Protein AF-A0A957JKS4-F1 (afdb_monomer)

Foldseek 3Di:
DPPVVVVVVCVVVVVVVVVVVCVVPDPPPDDPLVVLLVVLQCQLPVVLVVCVVCQVVVCVVVVHRDDDDVVNVCRNVVSNVRSVVSVVVVVVVVVVVVVVVD

Solvent-accessible surface area (backbone atoms only — not comparable to full-atom values): 5811 Å² total; per-residue (Å²): 131,64,72,66,61,58,52,48,52,51,50,52,54,49,50,52,52,48,53,56,50,53,62,72,72,48,62,86,88,54,85,63,54,66,58,51,31,52,51,19,51,47,62,22,47,52,58,48,50,51,48,64,65,47,45,60,59,52,22,64,74,71,74,45,89,75,74,91,54,69,66,57,56,52,46,31,49,52,23,50,49,51,25,50,50,50,53,50,53,55,52,54,57,54,53,56,58,57,65,76,72,111

Nearest PDB structures (foldseek):
  6ww7-assembly1_E  TM=6.603E-01  e=8.166E+00  Homo sapiens

Structure (mmCIF, N/CA/C/O backbone):
data_AF-A0A957JKS4-F1
#
_entry.id   AF-A0A957JKS4-F1
#
loop_
_atom_site.group_PDB
_atom_site.id
_atom_site.type_symbol
_atom_site.label_atom_id
_atom_site.label_alt_id
_atom_site.label_comp_id
_atom_site.label_asym_id
_atom_site.label_entity_id
_atom_site.label_seq_id
_atom_site.pdbx_PDB_ins_code
_atom_site.Cartn_x
_atom_site.Cartn_y
_atom_site.Cartn_z
_atom_site.occupancy
_atom_site.B_iso_or_equiv
_atom_site.auth_seq_id
_atom_site.auth_comp_id
_atom_site.auth_asym_id
_atom_site.auth_atom_id
_atom_site.pdbx_PDB_model_num
ATOM 1 N N . GLU A 1 1 ? 3.305 -1.539 27.366 1.00 52.72 1 GLU A N 1
ATOM 2 C CA . GLU A 1 1 ? 2.947 -2.152 26.069 1.00 52.72 1 GLU A CA 1
ATOM 3 C C . GLU A 1 1 ? 3.270 -3.644 26.124 1.00 52.72 1 GLU A C 1
ATOM 5 O O . GLU A 1 1 ? 4.260 -3.996 26.764 1.00 52.72 1 GLU A O 1
ATOM 10 N N . PRO A 1 2 ? 2.446 -4.523 25.531 1.00 76.50 2 PRO A N 1
ATOM 11 C CA . PRO A 1 2 ? 2.754 -5.946 25.420 1.00 76.50 2 PRO A CA 1
ATOM 12 C C . PRO A 1 2 ? 4.045 -6.160 24.603 1.00 76.50 2 PRO A C 1
ATOM 14 O O . PRO A 1 2 ? 4.208 -5.510 23.567 1.00 76.50 2 PRO A O 1
ATOM 17 N N . PRO A 1 3 ? 4.944 -7.089 24.986 1.00 74.19 3 PRO A N 1
ATOM 18 C CA . PRO A 1 3 ? 6.185 -7.364 24.247 1.00 74.19 3 PRO A CA 1
ATOM 19 C C . PRO A 1 3 ? 5.971 -7.695 22.758 1.00 74.19 3 PRO A C 1
ATOM 21 O O . PRO A 1 3 ? 6.831 -7.421 21.923 1.00 74.19 3 PRO A O 1
ATOM 24 N N . SER A 1 4 ? 4.803 -8.245 22.414 1.00 71.50 4 SER A N 1
ATOM 25 C CA . SER A 1 4 ? 4.410 -8.609 21.051 1.00 71.50 4 SER A CA 1
ATOM 26 C C . SER A 1 4 ? 4.219 -7.413 20.113 1.00 71.50 4 SER A C 1
ATOM 28 O O . SER A 1 4 ? 4.500 -7.532 18.924 1.00 71.50 4 SER A O 1
ATOM 30 N N . GLU A 1 5 ? 3.773 -6.255 20.612 1.00 75.75 5 GLU A N 1
ATOM 31 C CA . GLU A 1 5 ? 3.572 -5.058 19.779 1.00 75.75 5 GLU A CA 1
ATOM 32 C C . GLU A 1 5 ? 4.901 -4.412 19.386 1.00 75.75 5 GLU A C 1
ATOM 34 O O . GLU A 1 5 ? 5.085 -3.984 18.245 1.00 75.75 5 GLU A O 1
ATOM 39 N N . TRP A 1 6 ? 5.855 -4.387 20.317 1.00 78.31 6 TRP A N 1
ATOM 40 C CA . TRP A 1 6 ? 7.199 -3.873 20.070 1.00 78.31 6 TRP A CA 1
ATOM 41 C C . TRP A 1 6 ? 7.963 -4.753 19.074 1.00 78.31 6 TRP A C 1
ATOM 43 O O . TRP A 1 6 ? 8.554 -4.245 18.119 1.00 78.31 6 TRP A O 1
ATOM 53 N N . LEU A 1 7 ? 7.873 -6.077 19.240 1.00 78.50 7 LEU A N 1
ATOM 54 C CA . LEU A 1 7 ? 8.488 -7.041 18.328 1.00 78.50 7 LEU A CA 1
ATOM 55 C C . LEU A 1 7 ? 7.908 -6.931 16.908 1.00 78.50 7 LEU A C 1
ATOM 57 O O . LEU A 1 7 ? 8.654 -6.961 15.932 1.00 78.50 7 LEU A O 1
ATOM 61 N N . LEU A 1 8 ? 6.587 -6.750 16.793 1.00 77.19 8 LEU A N 1
ATOM 62 C CA . LEU A 1 8 ? 5.904 -6.566 15.512 1.00 77.19 8 LEU A CA 1
ATOM 63 C C . LEU A 1 8 ? 6.349 -5.279 14.805 1.00 77.19 8 LEU A C 1
ATOM 65 O O . LEU A 1 8 ? 6.609 -5.305 13.604 1.00 77.19 8 LEU A O 1
ATOM 69 N N . ARG A 1 9 ? 6.472 -4.160 15.535 1.00 76.75 9 ARG A N 1
ATOM 70 C CA . ARG A 1 9 ? 6.967 -2.890 14.975 1.00 76.75 9 ARG A CA 1
ATOM 71 C C . ARG A 1 9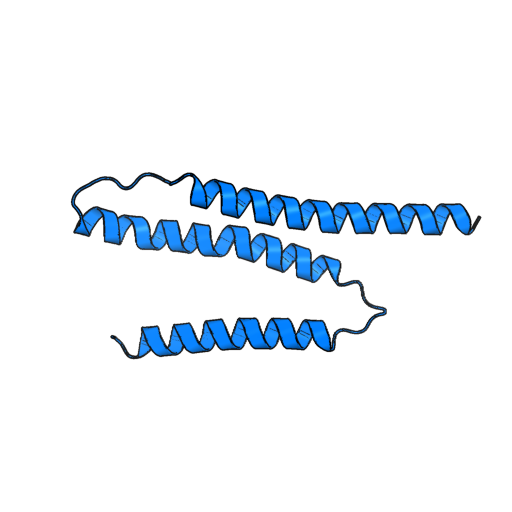 ? 8.389 -3.038 14.440 1.00 76.75 9 ARG A C 1
ATOM 73 O O . ARG A 1 9 ? 8.654 -2.616 13.318 1.00 76.75 9 ARG A O 1
ATOM 80 N N . LEU A 1 10 ? 9.284 -3.668 15.201 1.00 82.50 10 LEU A N 1
ATOM 81 C CA . LEU A 1 10 ? 10.656 -3.912 14.753 1.00 82.50 10 LEU A CA 1
ATOM 82 C C . LEU A 1 10 ? 10.727 -4.847 13.546 1.00 82.50 10 LEU A C 1
ATOM 84 O O . LEU A 1 10 ? 11.496 -4.578 12.628 1.00 82.50 10 LEU A O 1
ATOM 88 N N . LEU A 1 11 ? 9.906 -5.899 13.512 1.00 79.75 11 LEU A N 1
ATOM 89 C CA . LEU A 1 11 ? 9.803 -6.784 12.351 1.00 79.75 11 LEU A CA 1
ATOM 90 C C . LEU A 1 11 ? 9.316 -6.035 11.108 1.00 79.75 11 LEU A C 1
ATOM 92 O O . LEU A 1 11 ? 9.901 -6.187 10.039 1.00 79.75 11 LEU A O 1
ATOM 96 N N . LEU A 1 12 ? 8.290 -5.192 11.245 1.00 75.00 12 LEU A N 1
ATOM 97 C CA . LEU A 1 12 ? 7.770 -4.385 10.142 1.00 75.00 12 LEU A CA 1
ATOM 98 C C . LEU A 1 12 ? 8.816 -3.384 9.639 1.00 75.00 12 LEU A C 1
ATOM 100 O O . LEU A 1 12 ? 9.088 -3.350 8.441 1.00 75.00 12 LEU A O 1
ATOM 104 N N . ILE A 1 13 ? 9.464 -2.632 10.531 1.00 79.75 13 ILE A N 1
ATOM 105 C CA . ILE A 1 13 ? 10.525 -1.680 10.165 1.00 79.75 13 ILE A CA 1
ATOM 106 C C . ILE A 1 13 ? 11.702 -2.409 9.503 1.00 79.75 1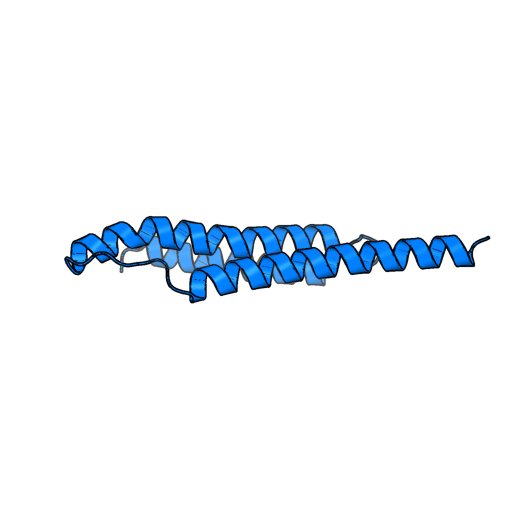3 ILE A C 1
ATOM 108 O O . ILE A 1 13 ? 12.168 -1.992 8.442 1.00 79.75 13 ILE A O 1
ATOM 112 N N . GLY A 1 14 ? 12.143 -3.528 10.086 1.00 79.94 14 GLY A N 1
ATOM 113 C CA . GLY A 1 14 ? 13.201 -4.370 9.532 1.00 79.94 14 GLY A CA 1
ATOM 114 C C . GLY A 1 14 ? 12.851 -4.902 8.143 1.00 79.94 14 GLY A C 1
ATOM 115 O O . GLY A 1 14 ? 13.687 -4.855 7.244 1.00 79.94 14 GLY A O 1
ATOM 116 N N . SER A 1 15 ? 11.603 -5.326 7.928 1.00 72.19 15 SER A N 1
ATOM 117 C CA . SER A 1 15 ? 11.131 -5.810 6.625 1.00 72.19 15 SER A CA 1
ATOM 118 C C . SER A 1 15 ? 11.113 -4.713 5.554 1.00 72.19 15 SER A C 1
ATOM 120 O O . SER A 1 15 ? 11.535 -4.963 4.426 1.00 72.19 15 SER A O 1
ATOM 122 N N . VAL A 1 16 ? 10.714 -3.483 5.907 1.00 76.62 16 VAL A N 1
ATOM 123 C CA . VAL A 1 16 ? 10.739 -2.329 4.993 1.00 76.62 16 VAL A CA 1
ATOM 124 C C . VAL A 1 16 ? 12.178 -1.970 4.624 1.00 76.62 16 VAL A C 1
ATOM 126 O O . VAL A 1 16 ? 12.479 -1.788 3.445 1.00 76.62 16 VAL A O 1
ATOM 129 N N . GLY A 1 17 ? 13.081 -1.925 5.608 1.00 79.88 17 GLY A N 1
ATOM 130 C CA . GLY A 1 17 ? 14.505 -1.678 5.371 1.00 79.88 17 GLY A CA 1
ATOM 131 C C . GLY A 1 17 ? 15.151 -2.759 4.503 1.00 79.88 17 GLY A C 1
ATOM 132 O O . GLY A 1 17 ? 15.895 -2.447 3.577 1.00 79.88 17 GLY A O 1
ATOM 133 N N . MET A 1 18 ? 14.818 -4.028 4.744 1.00 80.00 18 MET A N 1
ATOM 134 C CA . MET A 1 18 ? 15.294 -5.156 3.943 1.00 80.00 18 MET A CA 1
ATOM 135 C C . MET A 1 18 ? 14.796 -5.079 2.495 1.00 80.00 18 MET A C 1
ATOM 137 O O . MET A 1 18 ? 15.585 -5.270 1.575 1.00 80.00 18 MET A O 1
ATOM 141 N N . LEU A 1 19 ? 13.517 -4.758 2.276 1.00 77.50 19 LEU A N 1
ATOM 142 C CA . LEU A 1 19 ? 12.952 -4.554 0.938 1.00 77.50 19 LEU A CA 1
ATOM 143 C C . LEU A 1 19 ? 13.629 -3.393 0.202 1.00 77.50 19 LEU A C 1
ATOM 145 O O . LEU A 1 19 ? 13.970 -3.541 -0.968 1.00 77.50 19 LEU A O 1
ATOM 149 N N . ALA A 1 20 ? 13.876 -2.275 0.888 1.00 76.12 20 ALA A N 1
ATOM 150 C CA . ALA A 1 20 ? 14.605 -1.138 0.325 1.00 76.12 20 ALA A CA 1
ATOM 151 C C . ALA A 1 20 ? 16.075 -1.476 0.009 1.00 76.12 20 ALA A C 1
ATOM 153 O O . ALA A 1 20 ? 16.629 -1.017 -0.988 1.00 76.12 20 ALA A O 1
ATOM 154 N N . GLY A 1 21 ? 16.719 -2.307 0.831 1.00 80.62 21 GLY A N 1
ATOM 155 C CA . GLY A 1 21 ? 18.063 -2.813 0.554 1.00 80.62 21 GLY A CA 1
ATOM 156 C C . GLY A 1 21 ? 18.092 -3.759 -0.649 1.00 80.62 21 GLY A C 1
ATOM 157 O O . GLY A 1 21 ? 18.967 -3.644 -1.503 1.00 80.62 21 GLY A O 1
ATOM 158 N N . LEU A 1 22 ? 17.106 -4.655 -0.757 1.00 77.38 22 LEU A N 1
ATOM 159 C CA . LEU A 1 22 ? 16.968 -5.593 -1.874 1.00 77.38 22 LEU A CA 1
ATOM 160 C C . LEU A 1 22 ? 16.732 -4.879 -3.207 1.00 77.38 22 LEU A C 1
ATOM 162 O O . LEU A 1 22 ? 17.277 -5.311 -4.220 1.00 77.38 22 LEU A O 1
ATOM 166 N N . THR A 1 23 ? 15.976 -3.779 -3.219 1.00 73.38 23 THR A N 1
ATOM 167 C CA . THR A 1 23 ? 15.832 -2.956 -4.428 1.00 73.38 23 THR A CA 1
ATOM 168 C C . THR A 1 23 ? 17.125 -2.224 -4.784 1.00 73.38 23 THR A C 1
ATOM 170 O O . THR A 1 23 ? 17.413 -2.065 -5.966 1.00 73.38 23 THR A O 1
ATOM 173 N N . ALA A 1 24 ? 17.946 -1.835 -3.802 1.00 76.19 24 ALA A N 1
ATOM 174 C CA . ALA A 1 24 ? 19.227 -1.171 -4.055 1.00 76.19 24 ALA A CA 1
ATOM 175 C C . ALA A 1 24 ? 20.277 -2.091 -4.708 1.00 76.19 24 ALA A C 1
ATOM 177 O O . ALA A 1 24 ? 21.093 -1.620 -5.500 1.00 76.19 24 ALA A O 1
ATOM 178 N N . VAL A 1 25 ? 20.252 -3.393 -4.403 1.00 82.50 25 VAL A N 1
ATOM 179 C CA . VAL A 1 25 ? 21.157 -4.399 -4.999 1.00 82.50 25 VAL A CA 1
ATOM 180 C C . VAL A 1 25 ? 20.542 -5.137 -6.192 1.00 82.50 25 VAL A C 1
ATOM 182 O O . VAL A 1 25 ? 21.141 -6.079 -6.714 1.00 82.50 25 VAL A O 1
ATOM 185 N N . TRP A 1 26 ? 19.346 -4.732 -6.626 1.00 80.75 26 TRP A N 1
ATOM 186 C CA . TRP A 1 26 ? 18.616 -5.429 -7.676 1.00 80.75 26 TRP A CA 1
ATOM 187 C C . TRP A 1 26 ? 19.353 -5.336 -9.026 1.00 80.75 26 TRP A C 1
ATOM 189 O O . TRP A 1 26 ? 19.849 -4.264 -9.396 1.00 80.75 26 TRP A O 1
ATOM 199 N N . PRO A 1 27 ? 19.450 -6.437 -9.797 1.00 81.25 27 PRO A N 1
ATOM 200 C CA . PRO A 1 27 ? 20.162 -6.421 -11.066 1.00 81.25 27 PRO A CA 1
ATOM 201 C C . PRO A 1 27 ? 19.511 -5.450 -12.056 1.00 81.25 27 PRO A C 1
ATOM 203 O O . PRO A 1 27 ? 18.344 -5.601 -12.414 1.00 81.25 27 PRO A O 1
ATOM 206 N N . ARG A 1 28 ? 20.284 -4.479 -12.559 1.00 76.06 28 ARG A N 1
ATOM 207 C CA . ARG A 1 28 ? 19.788 -3.421 -13.466 1.00 76.06 28 ARG A CA 1
ATOM 208 C C . ARG A 1 28 ? 19.198 -3.928 -14.786 1.00 76.06 28 ARG A C 1
ATOM 210 O O . ARG A 1 28 ? 18.463 -3.195 -15.431 1.00 76.06 28 ARG A O 1
ATOM 217 N N . HIS A 1 29 ? 19.520 -5.159 -15.183 1.00 77.25 29 HIS A N 1
ATOM 218 C CA . HIS A 1 29 ? 18.995 -5.794 -16.394 1.00 77.25 29 HIS A CA 1
ATOM 219 C C . HIS A 1 29 ? 17.642 -6.493 -16.176 1.00 77.25 29 HIS A C 1
ATOM 221 O O . HIS A 1 29 ? 16.996 -6.874 -17.148 1.00 77.25 29 HIS A O 1
ATOM 227 N N . LEU A 1 30 ? 17.209 -6.681 -14.924 1.00 78.56 30 LEU A N 1
ATOM 228 C CA . LEU A 1 30 ? 15.906 -7.258 -14.611 1.00 78.56 30 LEU A CA 1
ATOM 229 C C . LEU A 1 30 ? 14.860 -6.148 -14.433 1.00 78.56 30 LEU A C 1
ATOM 231 O O . LEU A 1 30 ? 15.140 -5.118 -13.812 1.00 78.56 30 LEU A O 1
ATOM 235 N N . PRO A 1 31 ? 13.629 -6.345 -14.928 1.00 77.12 31 PRO A N 1
ATOM 236 C CA . PRO A 1 31 ? 12.564 -5.371 -14.744 1.00 77.12 31 PRO A CA 1
ATOM 237 C C . PRO A 1 31 ? 12.179 -5.264 -13.262 1.00 77.12 31 PRO A C 1
ATOM 239 O O . PRO A 1 31 ? 11.816 -6.254 -12.633 1.00 77.12 31 PRO A O 1
ATOM 242 N N . HIS A 1 32 ? 12.223 -4.050 -12.706 1.00 78.81 32 HIS A N 1
ATOM 243 C CA . HIS A 1 32 ? 11.864 -3.785 -11.302 1.00 78.81 32 HIS A CA 1
ATOM 244 C C . HIS A 1 32 ? 10.357 -3.544 -11.119 1.00 78.81 32 HIS A C 1
ATOM 246 O O . HIS A 1 32 ? 9.820 -3.635 -10.015 1.00 78.81 32 HIS A O 1
ATOM 252 N N . TRP A 1 33 ? 9.657 -3.253 -12.215 1.00 79.44 33 TRP A N 1
ATOM 253 C CA . TRP A 1 33 ? 8.243 -2.896 -12.219 1.00 79.44 33 TRP A CA 1
ATOM 254 C C . TRP A 1 33 ? 7.305 -3.934 -11.590 1.00 79.44 33 TRP A C 1
ATOM 256 O O . TRP A 1 33 ? 6.372 -3.501 -10.915 1.00 79.44 33 TRP A O 1
ATOM 266 N N . PRO A 1 34 ? 7.520 -5.266 -11.705 1.00 81.75 34 PRO A N 1
ATOM 267 C CA . PRO A 1 34 ? 6.609 -6.230 -11.093 1.00 81.75 34 PRO A CA 1
ATOM 268 C C . PRO A 1 34 ? 6.601 -6.098 -9.569 1.00 81.75 34 PRO A C 1
ATOM 27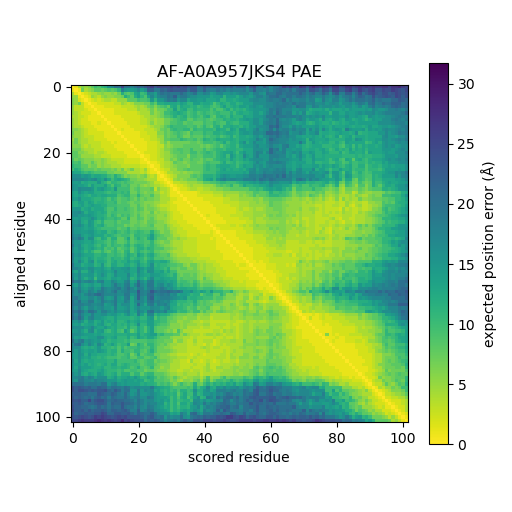0 O O . PRO A 1 34 ? 5.550 -6.171 -8.941 1.00 81.75 34 PRO A O 1
ATOM 273 N N . ILE A 1 35 ? 7.768 -5.836 -8.973 1.00 81.25 35 ILE A N 1
ATOM 274 C CA . ILE A 1 35 ? 7.923 -5.668 -7.524 1.00 81.25 35 ILE A CA 1
ATOM 275 C C . ILE A 1 35 ? 7.245 -4.385 -7.073 1.00 81.25 35 ILE A C 1
ATOM 277 O O . ILE A 1 35 ? 6.531 -4.393 -6.078 1.00 81.25 35 ILE A O 1
ATOM 281 N N . ILE A 1 36 ? 7.420 -3.296 -7.820 1.00 82.00 36 ILE A N 1
ATOM 282 C CA . ILE A 1 36 ? 6.791 -2.010 -7.505 1.00 82.00 36 ILE A CA 1
ATOM 283 C C . ILE A 1 36 ? 5.262 -2.124 -7.589 1.00 82.00 36 ILE A C 1
ATOM 285 O O . ILE A 1 36 ? 4.565 -1.620 -6.712 1.00 82.00 36 ILE A O 1
ATOM 289 N N . VAL A 1 37 ? 4.732 -2.847 -8.582 1.00 81.81 37 VAL A N 1
ATOM 290 C CA . VAL A 1 37 ? 3.294 -3.139 -8.695 1.00 81.81 37 VAL A CA 1
ATOM 291 C C . VAL A 1 37 ? 2.804 -3.959 -7.500 1.00 81.81 37 VAL A C 1
ATOM 293 O O . VAL A 1 37 ? 1.801 -3.600 -6.887 1.00 81.81 37 VAL A O 1
ATOM 296 N N . VAL A 1 38 ? 3.521 -5.023 -7.125 1.00 85.31 38 VAL A N 1
ATOM 297 C CA . VAL A 1 38 ? 3.172 -5.859 -5.964 1.00 85.31 38 VAL A CA 1
ATOM 298 C C . VAL A 1 38 ? 3.208 -5.049 -4.668 1.00 85.31 38 VAL A C 1
ATOM 300 O O . VAL A 1 38 ? 2.263 -5.114 -3.886 1.00 85.31 38 VAL A O 1
ATOM 303 N N . LEU A 1 39 ? 4.247 -4.242 -4.452 1.00 83.31 39 LEU A N 1
ATOM 304 C CA . LEU A 1 39 ? 4.359 -3.364 -3.286 1.00 83.31 39 LEU A CA 1
ATOM 305 C C . LEU A 1 39 ? 3.257 -2.302 -3.266 1.00 83.31 39 LEU A C 1
ATOM 307 O O . LEU A 1 39 ? 2.700 -2.037 -2.204 1.00 83.31 39 LEU A O 1
ATOM 311 N N . GLY A 1 40 ? 2.892 -1.750 -4.425 1.00 81.19 40 GLY A N 1
ATOM 312 C CA . GLY A 1 40 ? 1.750 -0.852 -4.572 1.00 81.19 40 GLY A CA 1
ATOM 313 C C . GLY A 1 40 ? 0.453 -1.524 -4.120 1.00 81.19 40 GLY A C 1
ATOM 314 O O . GLY A 1 40 ? -0.240 -1.016 -3.243 1.00 81.19 40 GLY A O 1
ATOM 315 N N . VAL A 1 41 ? 0.155 -2.719 -4.632 1.00 82.19 41 VAL A N 1
ATOM 316 C CA . VAL A 1 41 ? -1.045 -3.477 -4.235 1.00 82.19 41 VAL A CA 1
ATOM 317 C C . VAL A 1 41 ? -1.026 -3.820 -2.744 1.00 82.19 41 VAL A C 1
ATOM 319 O O . VAL A 1 41 ? -2.031 -3.626 -2.061 1.00 82.19 41 VAL A O 1
ATOM 322 N N . ILE A 1 42 ? 0.110 -4.269 -2.204 1.00 85.62 42 ILE A N 1
ATOM 323 C CA . ILE A 1 42 ? 0.251 -4.552 -0.770 1.00 85.62 42 ILE A CA 1
ATOM 324 C C . ILE A 1 42 ? 0.009 -3.279 0.053 1.00 85.62 42 ILE A C 1
ATOM 326 O O . ILE A 1 42 ? -0.761 -3.323 1.009 1.00 85.62 42 ILE A O 1
ATOM 330 N N . GLY A 1 43 ? 0.590 -2.141 -0.331 1.00 79.44 43 GLY A N 1
ATOM 331 C CA . GLY A 1 43 ? 0.390 -0.851 0.338 1.00 79.44 43 GLY A CA 1
ATOM 332 C C . GLY A 1 43 ? -1.043 -0.308 0.238 1.00 79.44 43 GLY A C 1
ATOM 333 O O . GLY A 1 43 ? -1.489 0.419 1.125 1.00 79.44 43 GLY A O 1
ATOM 334 N N . ALA A 1 44 ? -1.816 -0.715 -0.773 1.00 79.69 44 ALA A N 1
ATOM 335 C CA . ALA A 1 44 ? -3.252 -0.441 -0.836 1.00 79.69 44 ALA A CA 1
ATOM 336 C C . ALA A 1 44 ? -4.053 -1.351 0.115 1.00 79.69 44 ALA A C 1
ATOM 338 O O . ALA A 1 44 ? -4.925 -0.890 0.859 1.00 79.69 44 ALA A O 1
ATOM 339 N N . VAL A 1 45 ? -3.765 -2.656 0.085 1.00 84.00 45 VAL A N 1
ATOM 340 C CA . VAL A 1 45 ? -4.580 -3.692 0.734 1.00 84.00 45 VAL A CA 1
ATOM 341 C C . VAL A 1 45 ? -4.284 -3.805 2.226 1.00 84.00 45 VAL A C 1
ATOM 343 O O . VAL A 1 45 ? -5.223 -3.825 3.019 1.00 84.00 45 VAL A O 1
ATOM 346 N N . MET A 1 46 ? -3.013 -3.854 2.638 1.00 84.69 46 MET A N 1
ATOM 347 C CA . MET A 1 46 ? -2.645 -4.082 4.042 1.00 84.69 46 MET A CA 1
ATOM 348 C C . MET A 1 46 ? -3.187 -3.001 4.986 1.00 84.69 46 MET A C 1
ATOM 350 O O . MET A 1 46 ? -3.838 -3.361 5.967 1.00 84.69 46 MET A O 1
ATOM 354 N N . PRO A 1 47 ? -2.997 -1.693 4.723 1.00 79.38 47 PRO A N 1
ATOM 355 C CA . PRO A 1 47 ? -3.520 -0.650 5.605 1.00 79.38 47 PRO A CA 1
ATOM 356 C C . PRO A 1 47 ? -5.046 -0.672 5.682 1.00 79.38 47 PRO A C 1
ATOM 358 O O . PRO A 1 47 ? -5.616 -0.512 6.758 1.00 79.38 47 PRO A O 1
ATOM 361 N N . THR A 1 48 ? -5.708 -0.936 4.553 1.00 83.56 48 THR A N 1
ATOM 362 C CA . THR A 1 48 ? -7.167 -1.072 4.483 1.00 83.56 48 THR A CA 1
ATOM 363 C C . THR A 1 48 ? -7.651 -2.266 5.307 1.00 83.56 48 THR A C 1
ATOM 365 O O . THR A 1 48 ? -8.607 -2.148 6.073 1.00 83.56 48 THR A O 1
ATOM 368 N N . TRP A 1 49 ? -6.958 -3.401 5.218 1.00 84.38 49 TRP A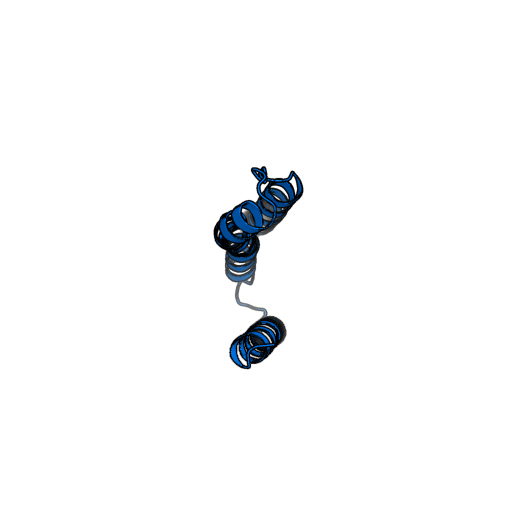 N 1
ATOM 369 C CA . TRP A 1 49 ? -7.243 -4.591 6.015 1.00 84.38 49 TRP A CA 1
ATOM 370 C C . TRP A 1 49 ? -7.071 -4.330 7.514 1.00 84.38 49 TRP A C 1
ATOM 372 O O . TRP A 1 49 ? -7.991 -4.587 8.291 1.00 84.38 49 TRP A O 1
ATOM 382 N N . PHE A 1 50 ? -5.936 -3.754 7.925 1.00 82.81 50 PHE A N 1
ATOM 383 C CA . PHE A 1 50 ? -5.689 -3.378 9.320 1.00 82.81 50 PHE A CA 1
ATOM 384 C C . PHE A 1 50 ? -6.741 -2.403 9.844 1.00 82.81 50 PHE A C 1
ATOM 386 O O . PHE A 1 50 ? -7.243 -2.580 10.953 1.00 82.81 50 PHE A O 1
ATOM 393 N N . TYR A 1 51 ? -7.132 -1.417 9.035 1.00 83.00 51 TYR A N 1
ATOM 394 C CA . TYR A 1 51 ? -8.201 -0.492 9.382 1.00 83.00 51 TYR A CA 1
ATOM 395 C C . TYR A 1 51 ? -9.509 -1.235 9.687 1.00 83.00 51 TYR A C 1
ATOM 397 O O . TYR A 1 51 ? -10.116 -0.986 10.725 1.00 83.00 51 TYR A O 1
ATOM 405 N N . PHE A 1 52 ? -9.924 -2.190 8.848 1.00 85.75 52 PHE A N 1
ATOM 406 C CA . PHE A 1 52 ? -11.148 -2.961 9.089 1.00 85.75 52 PHE A CA 1
ATOM 407 C C . PHE A 1 52 ? -11.065 -3.903 10.294 1.00 85.75 52 PHE A C 1
ATOM 409 O O . PHE A 1 52 ? -12.091 -4.120 10.935 1.00 85.75 52 PHE A O 1
ATOM 416 N N . GLN A 1 53 ? -9.879 -4.415 10.636 1.00 86.69 53 GLN A N 1
ATOM 417 C CA . GLN A 1 53 ? -9.669 -5.233 11.838 1.00 86.69 53 GLN A CA 1
ATOM 418 C C . GLN A 1 53 ? -9.714 -4.397 13.126 1.00 86.69 53 GLN A C 1
ATOM 420 O O . GLN A 1 53 ? -10.305 -4.810 14.121 1.00 86.69 53 GLN A O 1
ATOM 425 N N . VAL A 1 54 ? -9.134 -3.193 13.109 1.00 85.00 54 VAL A N 1
ATOM 426 C CA . VAL A 1 54 ? -9.052 -2.307 14.285 1.00 85.00 54 VAL A CA 1
ATOM 427 C C . VAL A 1 54 ? -10.339 -1.500 14.488 1.00 85.00 54 VAL A C 1
ATOM 429 O O . VAL A 1 54 ? -10.753 -1.254 15.620 1.00 85.00 54 VAL A O 1
ATOM 432 N N . ARG A 1 55 ? -11.029 -1.124 13.407 1.00 84.25 55 ARG A N 1
ATOM 433 C CA . ARG A 1 55 ? -12.288 -0.364 13.432 1.00 84.25 55 ARG A CA 1
ATOM 434 C C . ARG A 1 55 ? -13.340 -0.894 14.424 1.00 84.25 55 ARG A C 1
ATOM 436 O O . ARG A 1 55 ? -13.873 -0.062 15.155 1.00 84.25 55 ARG A O 1
ATOM 443 N N . PRO A 1 56 ? -13.685 -2.197 14.485 1.00 83.62 56 PRO A N 1
ATOM 444 C CA . PRO A 1 56 ? -14.686 -2.698 15.430 1.00 83.62 56 PRO A CA 1
ATOM 445 C C . PRO A 1 56 ? -14.238 -2.587 16.893 1.00 83.62 56 PRO A C 1
ATOM 447 O O . PRO A 1 56 ? -15.057 -2.254 17.746 1.00 83.62 56 PRO A O 1
ATOM 450 N N . LEU A 1 57 ? -12.949 -2.792 17.186 1.00 85.56 57 LEU A N 1
ATOM 451 C CA . LEU A 1 57 ? -12.392 -2.612 18.532 1.00 85.56 57 LEU A CA 1
ATOM 452 C C . LEU A 1 57 ? -12.547 -1.163 19.002 1.00 85.56 57 LEU A C 1
ATOM 454 O O . LEU A 1 57 ? -13.045 -0.912 20.097 1.00 85.56 57 LEU A O 1
ATOM 458 N N . VAL A 1 58 ? -12.186 -0.205 18.146 1.00 82.81 58 VAL A N 1
ATOM 459 C CA . VAL A 1 58 ? -12.299 1.223 18.473 1.00 82.81 58 VAL A CA 1
ATOM 460 C C . VAL A 1 58 ? -13.768 1.657 18.533 1.00 82.81 58 VAL A C 1
ATOM 462 O O . VAL A 1 58 ? -14.145 2.402 19.431 1.00 82.81 58 VAL A O 1
ATOM 465 N N . ALA A 1 59 ? -14.629 1.159 17.640 1.00 87.69 59 ALA A N 1
ATOM 466 C CA . ALA A 1 59 ? -16.059 1.477 17.660 1.00 87.69 59 ALA A CA 1
ATOM 467 C C . ALA A 1 59 ? -16.739 1.005 18.957 1.00 87.69 59 ALA A C 1
ATOM 469 O O . ALA A 1 59 ? -17.536 1.745 19.532 1.00 87.69 59 ALA A O 1
ATOM 470 N N . ASN A 1 60 ? -16.380 -0.185 19.451 1.00 86.25 60 ASN A N 1
ATOM 471 C CA . ASN A 1 60 ? -16.864 -0.694 20.735 1.00 86.25 60 ASN A CA 1
ATOM 472 C C . ASN A 1 60 ? -16.339 0.131 21.918 1.00 86.25 60 ASN A C 1
ATOM 474 O O . ASN A 1 60 ? -17.090 0.388 22.853 1.00 86.25 60 ASN A O 1
ATOM 478 N N . ALA A 1 61 ? -15.080 0.576 21.872 1.00 87.12 61 ALA A N 1
ATOM 479 C CA . ALA A 1 61 ? -14.483 1.384 22.936 1.00 87.12 61 ALA A CA 1
ATOM 480 C C . ALA A 1 61 ? -15.082 2.801 23.030 1.00 87.12 61 ALA A C 1
ATOM 482 O O . ALA A 1 61 ? -15.251 3.324 24.127 1.00 87.12 61 ALA A O 1
ATOM 483 N N . VAL A 1 62 ? -15.407 3.423 21.892 1.00 87.62 62 VAL A N 1
ATOM 484 C CA . VAL A 1 62 ? -15.943 4.799 21.831 1.00 87.62 62 VAL A CA 1
ATOM 485 C C . VAL A 1 62 ? -17.482 4.816 21.888 1.00 87.62 62 VAL A C 1
ATOM 487 O O . VAL A 1 62 ? -18.087 5.863 22.094 1.00 87.62 62 VAL A O 1
ATOM 490 N N . GLY A 1 63 ? -18.142 3.666 21.716 1.00 88.69 63 GLY A N 1
ATOM 491 C CA . GLY A 1 63 ? -19.606 3.551 21.748 1.00 88.69 63 GLY A CA 1
ATOM 492 C C . GLY A 1 63 ? -20.312 4.177 20.538 1.00 88.69 63 GLY A C 1
ATOM 493 O O . GLY A 1 63 ? -21.530 4.346 20.549 1.00 88.69 63 GLY A O 1
ATOM 494 N N . VAL A 1 64 ? -19.569 4.518 19.481 1.00 86.56 64 VAL A N 1
ATOM 495 C CA . VAL A 1 64 ? -20.094 5.139 18.256 1.00 86.56 64 VAL A CA 1
ATOM 496 C C . VAL A 1 64 ? -19.617 4.388 17.018 1.00 86.56 64 VAL A C 1
ATOM 498 O O . VAL A 1 64 ? -18.508 3.855 16.962 1.00 86.56 64 VAL A O 1
ATOM 501 N N . LYS A 1 65 ? -20.456 4.361 15.978 1.00 82.81 65 LYS A N 1
ATOM 502 C CA . LYS A 1 65 ? -20.095 3.753 14.693 1.00 82.81 65 LYS A CA 1
ATOM 503 C C . LYS A 1 65 ? -19.036 4.609 13.999 1.00 82.81 65 LYS A C 1
ATOM 505 O O . LYS A 1 65 ? -19.309 5.729 13.585 1.00 82.81 65 LYS A O 1
ATOM 510 N N . ILE A 1 66 ? -17.847 4.051 13.811 1.00 81.69 66 ILE A N 1
ATOM 511 C CA . ILE A 1 66 ? -16.766 4.693 13.053 1.00 81.69 66 ILE A CA 1
ATOM 512 C C . ILE A 1 66 ? -17.015 4.448 11.563 1.00 81.69 66 ILE A C 1
ATOM 514 O O . ILE A 1 66 ? -17.126 3.299 11.155 1.00 81.69 66 ILE A O 1
ATOM 518 N N . GLY A 1 67 ? -17.146 5.482 10.735 1.00 83.50 67 GLY A N 1
ATOM 519 C CA . GLY A 1 67 ? -17.263 5.343 9.274 1.00 83.50 67 GLY A CA 1
ATOM 520 C C . GLY A 1 67 ? -15.903 5.173 8.591 1.00 83.50 67 GLY A C 1
ATOM 521 O O . GLY A 1 67 ? -14.888 5.538 9.174 1.00 83.50 67 GLY A O 1
ATOM 522 N N . VAL A 1 68 ? -15.874 4.653 7.356 1.00 84.50 68 VAL A N 1
ATOM 523 C CA . VAL A 1 68 ? -14.643 4.598 6.543 1.00 84.50 68 VAL A CA 1
ATOM 524 C C . VAL A 1 68 ? -14.274 6.018 6.115 1.00 84.50 68 VAL A C 1
ATOM 526 O O . VAL A 1 68 ? -14.997 6.640 5.339 1.00 84.50 68 VAL A O 1
ATOM 529 N N . GLY A 1 69 ? -13.168 6.545 6.639 1.00 84.56 69 GLY A N 1
ATOM 530 C CA . GLY A 1 69 ? -12.705 7.893 6.308 1.00 84.56 69 GLY A CA 1
ATOM 531 C C . GLY A 1 69 ? -12.165 7.998 4.878 1.00 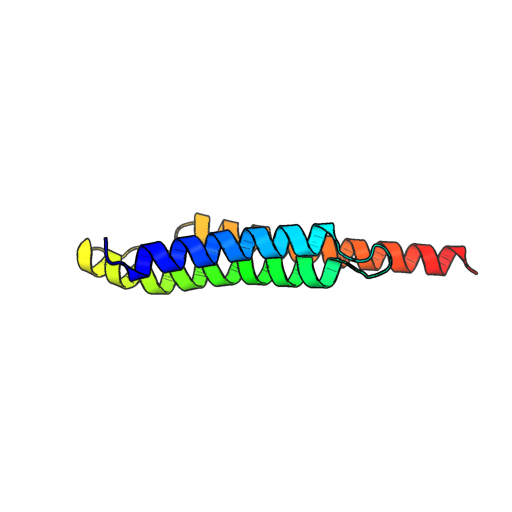84.56 69 GLY A C 1
ATOM 532 O O . GLY A 1 69 ? -11.651 7.023 4.327 1.00 84.56 69 GLY A O 1
ATOM 533 N N . MET A 1 70 ? -12.204 9.205 4.299 1.00 82.56 70 MET A N 1
ATOM 534 C CA . MET A 1 70 ? -11.642 9.478 2.964 1.00 82.56 70 MET A CA 1
ATOM 535 C C . MET A 1 70 ? -10.170 9.064 2.836 1.00 82.56 70 MET A C 1
ATOM 537 O O . MET A 1 70 ? -9.751 8.654 1.762 1.00 82.56 70 MET A O 1
ATOM 541 N N . GLY A 1 71 ? -9.394 9.106 3.925 1.00 83.00 71 GLY A N 1
ATOM 542 C CA . GLY A 1 71 ? -7.987 8.694 3.920 1.00 83.00 71 GLY A CA 1
ATOM 543 C C . GLY A 1 71 ? -7.760 7.239 3.491 1.00 83.00 71 GLY A C 1
ATOM 544 O O . GLY A 1 71 ? -6.781 6.961 2.808 1.00 83.00 71 GLY A O 1
ATOM 545 N N . VAL A 1 72 ? -8.679 6.319 3.813 1.00 81.75 72 VAL A N 1
ATOM 546 C CA . VAL A 1 72 ? -8.578 4.907 3.393 1.00 81.75 72 VAL A CA 1
ATOM 547 C C . VAL A 1 72 ? -8.766 4.788 1.879 1.00 81.75 72 VAL A C 1
ATOM 549 O O . VAL A 1 72 ? -7.990 4.115 1.202 1.00 81.75 72 VAL A O 1
ATOM 552 N N . TRP A 1 73 ? -9.751 5.509 1.341 1.00 83.31 73 TRP A N 1
ATOM 553 C CA . TRP A 1 73 ? -10.024 5.558 -0.095 1.00 83.31 73 TRP A CA 1
ATOM 554 C C . TRP A 1 73 ? -8.881 6.204 -0.875 1.00 83.31 73 TRP A C 1
ATOM 556 O O . TRP A 1 73 ? -8.444 5.655 -1.883 1.00 83.31 73 TRP A O 1
ATOM 566 N N . LEU A 1 74 ? -8.357 7.329 -0.383 1.00 83.25 74 LEU A N 1
ATOM 567 C CA . LEU A 1 74 ? -7.234 8.034 -0.999 1.00 83.25 74 LEU A CA 1
ATOM 568 C C . LEU A 1 74 ? -5.946 7.200 -0.964 1.00 83.25 74 LEU A C 1
ATOM 570 O O . LEU A 1 74 ? -5.214 7.189 -1.950 1.00 83.25 74 LEU A O 1
ATOM 574 N N . ASN A 1 75 ? -5.692 6.454 0.117 1.00 83.31 75 ASN A N 1
ATOM 575 C CA . ASN A 1 75 ? -4.539 5.555 0.198 1.00 83.31 75 ASN A CA 1
ATOM 576 C C . ASN A 1 75 ? -4.626 4.424 -0.834 1.00 83.31 75 ASN A C 1
ATOM 578 O O . ASN A 1 75 ? -3.666 4.181 -1.568 1.00 83.31 75 ASN A O 1
ATOM 582 N N . GLY A 1 76 ? -5.788 3.766 -0.913 1.00 82.88 76 GLY A N 1
ATOM 583 C CA . GLY A 1 76 ? -6.028 2.714 -1.895 1.00 82.88 76 GLY A CA 1
ATOM 584 C C . GLY A 1 76 ? -5.904 3.233 -3.327 1.00 82.88 76 GLY A C 1
ATOM 585 O O . GLY A 1 76 ? -5.173 2.658 -4.130 1.00 82.88 76 GLY A O 1
ATOM 586 N N . ALA A 1 77 ? -6.551 4.361 -3.632 1.00 86.25 77 ALA A N 1
ATOM 587 C CA . ALA A 1 77 ? -6.498 4.978 -4.953 1.00 86.25 77 ALA A CA 1
ATOM 588 C C . ALA A 1 77 ? -5.069 5.382 -5.346 1.00 86.25 77 ALA A C 1
ATOM 590 O O . ALA A 1 77 ? -4.631 5.051 -6.443 1.00 86.25 77 ALA A O 1
ATOM 591 N N . GLY A 1 78 ? -4.317 6.035 -4.454 1.00 85.19 78 GLY A N 1
ATOM 592 C CA . GLY A 1 78 ? -2.946 6.470 -4.736 1.00 85.19 78 GLY A CA 1
ATOM 593 C C . GLY A 1 78 ? -2.006 5.308 -5.065 1.00 85.19 78 GLY A C 1
ATOM 594 O O . GLY A 1 78 ? -1.246 5.377 -6.028 1.00 85.19 78 GLY A O 1
ATOM 595 N N . HIS A 1 79 ? -2.105 4.205 -4.323 1.00 87.12 79 HIS A N 1
ATOM 596 C CA . HIS A 1 79 ? -1.273 3.024 -4.549 1.00 87.12 79 HIS A CA 1
ATOM 597 C C . HIS A 1 79 ? -1.649 2.254 -5.821 1.00 87.12 79 HIS A C 1
ATOM 599 O O . HIS A 1 79 ? -0.768 1.777 -6.538 1.00 87.12 79 HIS A O 1
ATOM 605 N N . LEU A 1 80 ? -2.945 2.159 -6.136 1.00 85.19 80 LEU A N 1
ATOM 606 C CA . LEU A 1 80 ? -3.407 1.557 -7.389 1.00 85.19 80 LEU A CA 1
ATOM 607 C C . LEU A 1 80 ? -3.018 2.405 -8.603 1.00 85.19 80 LEU A C 1
ATOM 609 O O . LEU A 1 80 ? -2.596 1.853 -9.617 1.00 85.19 80 LEU A O 1
ATOM 613 N N . LEU A 1 81 ? -3.108 3.734 -8.495 1.00 87.44 81 LEU A N 1
ATOM 614 C CA . LEU A 1 81 ? -2.664 4.657 -9.540 1.00 87.44 81 LEU A CA 1
ATOM 615 C C . LEU A 1 81 ? -1.156 4.556 -9.770 1.00 87.44 81 LEU A C 1
ATOM 617 O O . LEU A 1 81 ? -0.730 4.490 -10.919 1.00 87.44 81 LEU A O 1
ATOM 621 N N . LEU A 1 82 ? -0.357 4.478 -8.702 1.00 85.62 82 LEU A N 1
ATOM 622 C CA . LEU A 1 82 ? 1.086 4.261 -8.807 1.00 85.62 82 LEU A CA 1
ATOM 623 C C . LEU A 1 82 ? 1.402 2.938 -9.520 1.00 85.62 82 LEU A C 1
ATOM 625 O O . LEU A 1 82 ? 2.194 2.919 -10.460 1.00 85.62 82 LEU A O 1
ATOM 629 N N . ALA A 1 83 ? 0.755 1.841 -9.115 1.00 85.19 83 ALA A N 1
ATOM 630 C CA . ALA A 1 83 ? 0.938 0.539 -9.751 1.00 85.19 83 ALA A CA 1
ATOM 631 C C . ALA A 1 83 ? 0.544 0.565 -11.240 1.00 85.19 83 ALA A C 1
ATOM 633 O O . ALA A 1 83 ? 1.272 0.042 -12.085 1.00 85.19 83 ALA A O 1
ATOM 634 N N . ALA A 1 84 ? -0.575 1.213 -11.576 1.00 84.56 84 ALA A N 1
ATOM 635 C CA . ALA A 1 84 ? -1.030 1.368 -12.953 1.00 84.56 84 ALA A CA 1
ATOM 636 C C . ALA A 1 84 ? -0.064 2.220 -13.789 1.00 84.56 84 ALA A C 1
ATOM 638 O O . ALA A 1 84 ? 0.266 1.834 -14.909 1.00 84.56 84 ALA A O 1
ATOM 639 N N . ALA A 1 85 ? 0.429 3.336 -13.247 1.00 85.56 85 ALA A N 1
ATOM 640 C CA . ALA A 1 85 ? 1.380 4.214 -13.925 1.00 85.56 85 ALA A CA 1
ATOM 641 C C . ALA A 1 85 ? 2.684 3.476 -14.263 1.00 85.56 85 ALA A C 1
ATOM 643 O O . ALA A 1 85 ? 3.106 3.471 -15.417 1.00 85.56 85 ALA A O 1
ATOM 644 N N . VAL A 1 86 ? 3.259 2.767 -13.288 1.00 86.81 86 VAL A N 1
ATOM 645 C CA . VAL A 1 86 ? 4.504 1.994 -13.451 1.00 86.81 86 VAL A CA 1
ATOM 646 C C . VAL A 1 86 ? 4.350 0.865 -14.478 1.00 86.81 86 VAL A C 1
ATOM 648 O O . VAL A 1 86 ? 5.268 0.565 -15.249 1.00 86.81 86 VAL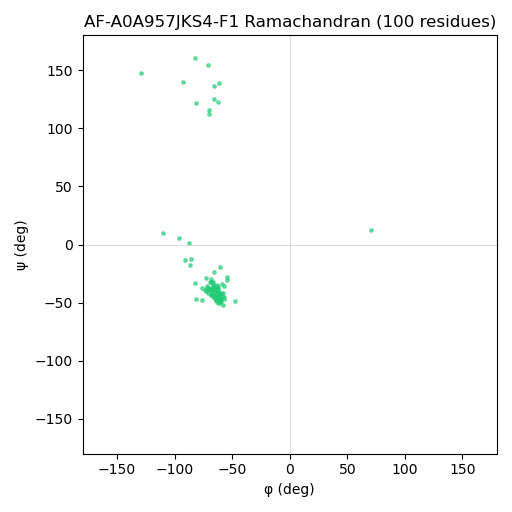 A O 1
ATOM 651 N N . TRP A 1 87 ? 3.178 0.234 -14.515 1.00 81.44 87 TRP A N 1
ATOM 652 C CA . TRP A 1 87 ? 2.861 -0.796 -15.498 1.00 81.44 87 TRP A CA 1
ATOM 653 C C . TRP A 1 87 ? 2.671 -0.228 -16.913 1.00 81.44 87 TRP A C 1
ATOM 655 O O . TRP A 1 87 ? 3.169 -0.809 -17.880 1.00 81.44 87 TRP A O 1
ATOM 665 N N . LEU A 1 88 ? 1.983 0.913 -17.048 1.00 83.69 88 LEU A N 1
ATOM 666 C CA . LEU A 1 88 ? 1.779 1.595 -18.331 1.00 83.69 88 LEU A CA 1
ATOM 667 C C . LEU A 1 88 ? 3.100 2.103 -18.919 1.00 83.69 88 LEU A C 1
ATOM 669 O O . LEU A 1 88 ? 3.352 1.904 -20.107 1.00 83.69 88 LEU A O 1
ATOM 673 N N . GLU A 1 89 ? 3.957 2.697 -18.089 1.00 83.19 89 GLU A N 1
ATOM 674 C CA . GLU A 1 89 ? 5.285 3.178 -18.481 1.00 83.19 89 GLU A CA 1
ATOM 675 C C . GLU A 1 89 ? 6.138 2.052 -19.087 1.00 83.19 89 GLU A C 1
ATOM 677 O O . GLU A 1 89 ? 6.716 2.207 -20.165 1.00 83.19 89 GLU A O 1
ATOM 682 N N . ASN A 1 90 ? 6.147 0.872 -18.457 1.00 78.56 90 ASN A N 1
ATOM 683 C CA . ASN A 1 90 ? 6.906 -0.270 -18.975 1.00 78.56 90 ASN A CA 1
ATOM 684 C C . ASN A 1 90 ? 6.374 -0.813 -20.301 1.00 78.56 90 ASN A C 1
ATOM 686 O O . ASN A 1 90 ? 7.158 -1.250 -21.148 1.00 78.56 90 ASN A O 1
ATOM 690 N N . ARG A 1 91 ? 5.057 -0.765 -20.520 1.00 75.44 91 ARG A N 1
ATOM 691 C CA . ARG A 1 91 ? 4.483 -1.130 -21.819 1.00 75.44 91 ARG A CA 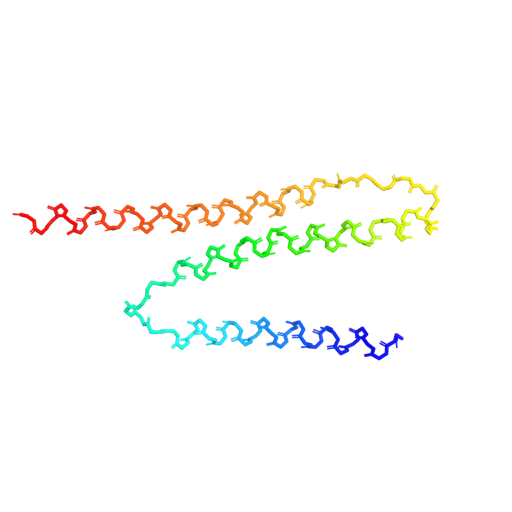1
ATOM 692 C C . ARG A 1 91 ? 4.905 -0.151 -22.909 1.00 75.44 91 ARG A C 1
ATOM 694 O O . ARG A 1 91 ? 5.333 -0.596 -23.967 1.00 75.44 91 ARG A O 1
ATOM 701 N N . GLY A 1 92 ? 4.825 1.156 -22.647 1.00 72.06 92 GLY A N 1
ATOM 702 C CA . GLY A 1 92 ? 5.208 2.195 -23.610 1.00 72.06 92 GLY A CA 1
ATOM 703 C C . GLY A 1 92 ? 6.667 2.084 -24.059 1.00 72.06 92 GLY A C 1
ATOM 704 O O . GLY A 1 92 ? 6.948 2.119 -25.256 1.00 72.06 92 GLY A O 1
ATOM 705 N N . SER A 1 93 ? 7.577 1.850 -23.110 1.00 66.81 93 SER A N 1
ATOM 706 C CA . SER A 1 93 ? 9.009 1.672 -23.389 1.00 66.81 93 SER A CA 1
ATOM 707 C C . SER A 1 93 ? 9.296 0.431 -24.254 1.00 66.81 93 SER A C 1
ATOM 709 O O . SER A 1 93 ? 10.150 0.455 -25.138 1.00 66.81 93 SER A O 1
ATOM 711 N N . SER A 1 94 ? 8.513 -0.639 -24.071 1.00 63.88 94 SER A N 1
ATOM 712 C CA . SER A 1 94 ? 8.630 -1.869 -24.868 1.00 63.88 94 SER A CA 1
ATOM 713 C C . SER A 1 94 ? 8.191 -1.673 -26.325 1.00 63.88 94 SER A C 1
ATOM 715 O O . SER A 1 94 ? 8.828 -2.209 -27.227 1.00 63.88 94 SER A O 1
ATOM 717 N N . TYR A 1 95 ? 7.136 -0.888 -26.575 1.00 63.22 95 TYR A N 1
ATOM 718 C CA . TYR A 1 95 ? 6.675 -0.604 -27.941 1.00 63.22 95 TYR A CA 1
ATOM 719 C C . TYR A 1 95 ? 7.663 0.272 -28.718 1.00 63.22 95 TYR A C 1
ATOM 721 O O . TYR A 1 95 ? 7.914 0.012 -29.890 1.00 63.22 95 TYR A O 1
ATOM 729 N N . TRP A 1 96 ? 8.277 1.257 -28.058 1.00 60.97 96 TRP A N 1
ATOM 730 C CA . TRP A 1 96 ? 9.249 2.152 -28.694 1.00 60.97 96 TRP A CA 1
ATOM 731 C C . TR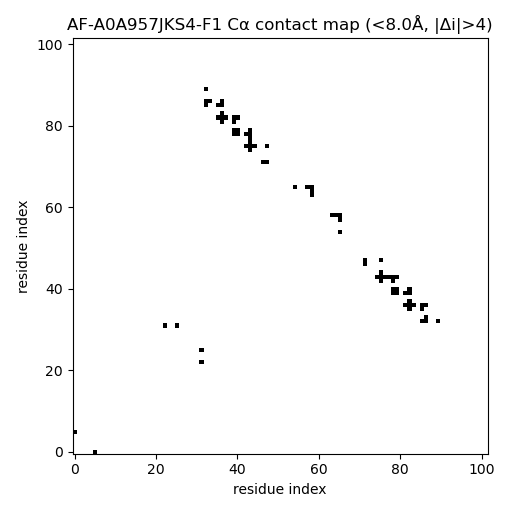P A 1 96 ? 10.528 1.418 -29.139 1.00 60.97 96 TRP A C 1
ATOM 733 O O . TRP A 1 96 ? 11.095 1.724 -30.187 1.00 60.97 96 TRP A O 1
ATOM 743 N N . LEU A 1 97 ? 10.970 0.416 -28.370 1.00 65.81 97 LEU A N 1
ATOM 744 C CA . LEU A 1 97 ? 12.129 -0.425 -28.702 1.00 65.81 97 LEU A CA 1
ATOM 745 C C . LEU A 1 97 ? 11.867 -1.412 -29.849 1.00 65.81 97 LEU A C 1
ATOM 747 O O . LEU A 1 97 ? 12.810 -1.797 -30.539 1.00 65.81 97 LEU A O 1
ATOM 751 N N . LEU A 1 98 ? 10.618 -1.845 -30.031 1.00 68.62 98 LEU A N 1
ATOM 752 C CA . LEU A 1 98 ? 10.226 -2.723 -31.135 1.00 68.62 98 LEU A CA 1
ATOM 753 C C . LEU A 1 98 ? 10.122 -1.952 -32.456 1.00 68.62 98 LEU A C 1
ATOM 755 O O . LEU A 1 98 ? 10.520 -2.483 -33.486 1.00 68.62 98 LEU A O 1
ATOM 759 N N . ASP A 1 99 ? 9.637 -0.709 -32.411 1.00 71.44 99 ASP A N 1
ATOM 760 C CA . ASP A 1 99 ? 9.453 0.148 -33.590 1.00 71.44 99 ASP A CA 1
ATOM 761 C C . ASP A 1 99 ? 10.792 0.657 -34.168 1.00 71.44 99 ASP A C 1
ATOM 763 O O . ASP A 1 99 ? 10.968 0.717 -35.375 1.00 71.44 99 ASP A O 1
ATOM 767 N N . ASN A 1 100 ? 11.788 0.945 -33.317 1.00 65.38 100 ASN A N 1
ATOM 768 C CA . ASN A 1 100 ? 13.106 1.444 -33.753 1.00 65.38 100 ASN A CA 1
ATOM 769 C C . ASN A 1 100 ? 14.139 0.353 -34.106 1.00 65.38 100 ASN A C 1
ATOM 771 O O . ASN A 1 100 ? 15.284 0.680 -34.413 1.00 65.38 100 ASN A O 1
ATOM 775 N N . ASN A 1 101 ? 13.773 -0.929 -34.015 1.00 64.56 101 ASN A N 1
ATOM 776 C CA . ASN A 1 101 ? 14.630 -2.062 -34.402 1.00 64.56 101 ASN A CA 1
ATOM 777 C C . ASN A 1 101 ? 14.142 -2.782 -35.676 1.00 64.56 101 ASN A C 1
ATOM 779 O O . ASN A 1 101 ? 14.652 -3.862 -35.990 1.00 64.56 101 ASN A O 1
ATOM 783 N N . GLN A 1 102 ? 13.161 -2.214 -36.385 1.00 55.03 102 GLN A N 1
ATOM 784 C CA . GLN A 1 102 ? 12.793 -2.602 -37.752 1.00 55.03 102 GLN A CA 1
ATOM 785 C C . GLN A 1 102 ?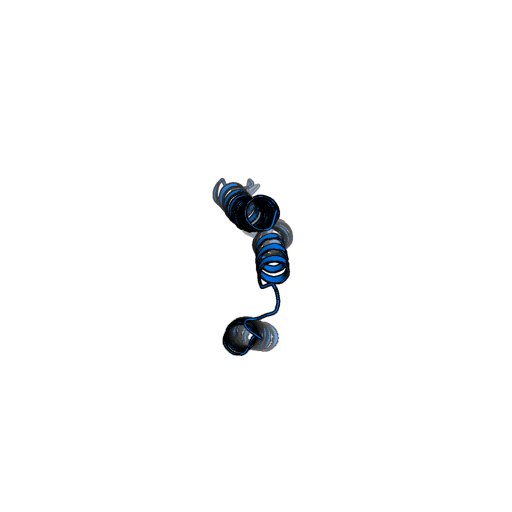 13.414 -1.644 -38.768 1.00 55.03 102 GLN A C 1
ATOM 787 O O . GLN A 1 102 ? 13.728 -2.127 -39.879 1.00 55.03 102 GLN A O 1
#

Mean predicted aligned error: 9.85 Å

Sequence (102 aa):
EPPSEWLLRLLLIGSVGMLAGLTAVWPRHLPHWPIIVVLGVIGAVMPTWFYFQVRPLVANAVGVKIGVGMGVWLNGAGHLLLAAAVWLENRGSSYWLLDNNQ

Radius of gyration: 19.21 Å; Cα contacts (8 Å, |Δi|>4): 39; chains: 1; bounding box: 41×18×64 Å

pLDDT: mean 79.6, std 6.96, range [52.72, 88.69]

Secondary structure (DSSP, 8-state):
--HHHHHHHHHHHHHHHHHHHHHHTS-TTS--HHHHHHHHHHHHHHHHHHHHHHHHHHHHHHTS-----HHHHHHHHHHHHHHHHHHHHHHHHHHHHHHTT-